Protein AF-A0A1H3YEF1-F1 (afdb_monomer_lite)

Structure (mmCIF, N/CA/C/O backbone):
data_AF-A0A1H3YEF1-F1
#
_entry.id   AF-A0A1H3YEF1-F1
#
loop_
_atom_site.group_PDB
_atom_site.id
_atom_site.type_symbol
_atom_site.label_atom_id
_atom_site.label_alt_id
_atom_site.label_comp_id
_atom_site.label_asym_id
_atom_site.label_entity_id
_atom_site.label_seq_id
_atom_site.pdbx_PDB_ins_code
_atom_site.Cartn_x
_atom_site.Cartn_y
_atom_site.Cartn_z
_atom_site.occupancy
_atom_site.B_iso_or_equiv
_atom_site.auth_seq_id
_atom_site.auth_comp_id
_a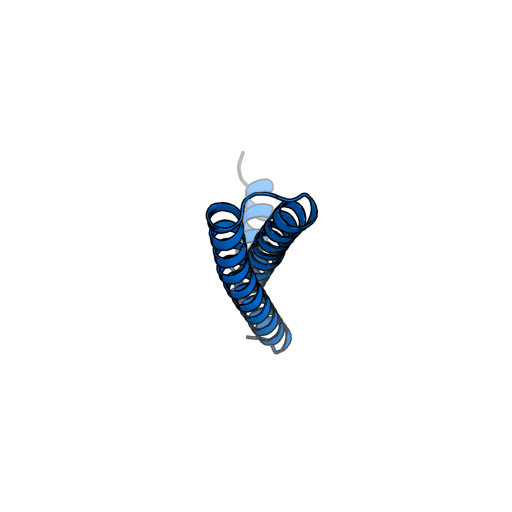tom_site.auth_asym_id
_atom_site.auth_atom_id
_atom_site.pdbx_PDB_model_num
ATOM 1 N N . MET A 1 1 ? -19.456 -2.278 18.943 1.00 61.88 1 MET A N 1
ATOM 2 C CA . MET A 1 1 ? -18.568 -1.550 18.002 1.00 61.88 1 MET A CA 1
ATOM 3 C C . MET A 1 1 ? -19.253 -0.265 17.575 1.00 61.88 1 MET A C 1
ATOM 5 O O . MET A 1 1 ? -20.400 -0.335 17.152 1.00 61.88 1 MET A O 1
ATOM 9 N N . THR A 1 2 ? -18.593 0.884 17.712 1.00 81.50 2 THR A N 1
ATOM 10 C CA . THR A 1 2 ? -19.165 2.192 17.353 1.00 81.50 2 THR A CA 1
ATOM 11 C C . THR A 1 2 ? -19.094 2.427 15.837 1.00 81.50 2 THR A C 1
ATOM 13 O O . THR A 1 2 ? -18.281 1.817 15.139 1.00 81.50 2 THR A O 1
ATOM 16 N N . LEU A 1 3 ? -19.939 3.318 15.303 1.00 83.38 3 LEU A N 1
ATOM 17 C CA . LEU A 1 3 ? -19.878 3.743 13.892 1.00 83.38 3 LEU A CA 1
ATOM 18 C C . LEU A 1 3 ? -18.484 4.274 13.522 1.00 83.38 3 LEU A C 1
ATOM 20 O O . LEU A 1 3 ? -17.955 3.931 12.466 1.00 83.38 3 LEU A O 1
ATOM 24 N N . GLY A 1 4 ? -17.854 5.023 14.433 1.00 83.62 4 GLY A N 1
ATOM 25 C CA . GLY A 1 4 ? -16.496 5.536 14.260 1.00 83.62 4 GLY A CA 1
ATOM 26 C C . GLY A 1 4 ? -15.439 4.435 14.130 1.00 83.62 4 GLY A C 1
ATOM 27 O O . GLY A 1 4 ? -14.602 4.504 13.233 1.00 83.62 4 GLY A O 1
ATOM 28 N N . SER A 1 5 ? -15.492 3.380 14.956 1.00 85.31 5 SER A N 1
ATOM 29 C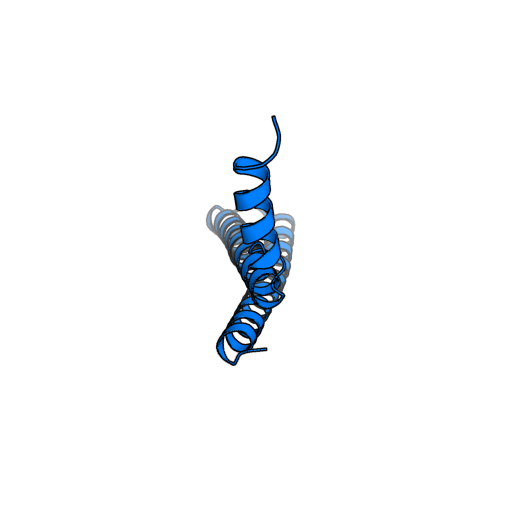 CA . SER A 1 5 ? -14.511 2.288 14.865 1.00 85.31 5 SER A CA 1
ATOM 30 C C . SER A 1 5 ? -14.679 1.463 13.587 1.00 85.31 5 SER A C 1
ATOM 32 O O . SER A 1 5 ? -13.690 1.037 12.992 1.00 85.31 5 SER A O 1
ATOM 34 N N . ARG A 1 6 ? -15.920 1.296 13.110 1.00 88.06 6 ARG A N 1
ATOM 35 C CA . ARG A 1 6 ? -16.199 0.667 11.811 1.00 88.06 6 ARG A CA 1
ATOM 36 C C . ARG A 1 6 ? -15.657 1.498 10.653 1.00 88.06 6 ARG A C 1
ATOM 38 O O . ARG A 1 6 ? -14.952 0.945 9.815 1.00 88.06 6 ARG A O 1
ATOM 45 N N . ALA A 1 7 ? -15.937 2.801 10.621 1.00 90.75 7 ALA A N 1
ATOM 46 C CA . ALA A 1 7 ? -15.425 3.705 9.590 1.00 90.75 7 ALA A CA 1
ATOM 47 C C . ALA A 1 7 ? -13.889 3.694 9.542 1.00 90.75 7 ALA A C 1
ATOM 49 O O . ALA A 1 7 ? -13.307 3.535 8.472 1.00 90.75 7 ALA A O 1
ATOM 50 N N . LEU A 1 8 ? -13.230 3.747 10.705 1.00 91.06 8 LEU A N 1
ATOM 51 C CA . LEU A 1 8 ? -11.774 3.639 10.800 1.00 91.06 8 LEU A CA 1
ATOM 52 C C . LEU A 1 8 ? -11.256 2.300 10.246 1.00 91.06 8 LEU A C 1
ATOM 54 O O . LEU A 1 8 ? -10.239 2.260 9.556 1.00 91.06 8 LEU A O 1
ATOM 58 N N . GLY A 1 9 ? -11.980 1.208 10.510 1.00 90.75 9 GLY A N 1
ATOM 59 C CA . GLY A 1 9 ? -11.682 -0.112 9.960 1.00 90.75 9 GLY A CA 1
ATOM 60 C C . GLY A 1 9 ? -11.751 -0.148 8.432 1.00 90.75 9 GLY A C 1
ATOM 61 O O . GLY A 1 9 ? -10.849 -0.708 7.810 1.00 90.75 9 GLY A O 1
ATOM 62 N N . TRP A 1 10 ? -12.769 0.479 7.832 1.00 95.44 10 TRP A N 1
ATOM 63 C CA . TRP A 1 10 ? -12.910 0.601 6.376 1.00 95.44 10 TRP A CA 1
ATOM 64 C C . TRP A 1 10 ? -11.794 1.437 5.753 1.00 95.44 10 TRP A C 1
ATOM 66 O O . TRP A 1 10 ? -11.191 1.003 4.775 1.00 95.44 10 TRP A O 1
ATOM 76 N N . VAL A 1 11 ? -11.467 2.591 6.344 1.00 96.00 11 VAL A N 1
ATOM 77 C CA . VAL A 1 11 ? -10.350 3.432 5.880 1.00 96.00 11 VAL A CA 1
ATOM 78 C C . VAL A 1 11 ? -9.030 2.666 5.969 1.00 96.00 11 VAL A C 1
ATOM 80 O O . VAL A 1 11 ? -8.248 2.674 5.022 1.00 96.00 11 VAL A O 1
ATOM 83 N N . GLY A 1 12 ? -8.802 1.939 7.067 1.00 93.94 12 GLY A N 1
ATOM 84 C CA . GLY A 1 12 ? -7.624 1.087 7.217 1.00 93.94 12 GLY A CA 1
ATOM 85 C C . GLY A 1 12 ? -7.536 0.007 6.137 1.00 93.94 12 GLY A C 1
ATOM 86 O O . GLY A 1 12 ? -6.479 -0.177 5.540 1.00 93.94 12 GLY A O 1
ATOM 87 N N . SER A 1 13 ? -8.646 -0.668 5.828 1.00 95.88 13 SER A N 1
ATOM 88 C CA . SER A 1 13 ? -8.703 -1.647 4.736 1.00 95.88 13 SER A CA 1
ATOM 89 C C . SER A 1 13 ? -8.447 -1.018 3.363 1.00 95.88 13 SER A C 1
ATOM 91 O O . SER A 1 13 ? -7.699 -1.588 2.573 1.00 95.88 13 SER A O 1
ATOM 93 N N . ALA A 1 14 ? -9.008 0.161 3.082 1.00 97.69 14 ALA A N 1
ATOM 94 C CA . ALA A 1 14 ? -8.783 0.869 1.822 1.00 97.69 14 ALA A CA 1
ATOM 95 C C . ALA A 1 14 ? -7.303 1.243 1.632 1.00 97.69 14 ALA A C 1
ATOM 97 O O . ALA A 1 14 ? -6.747 1.038 0.555 1.00 97.69 14 ALA A O 1
ATOM 98 N N . LEU A 1 15 ? -6.641 1.715 2.693 1.00 97.25 15 LEU A N 1
ATOM 99 C CA . LEU A 1 15 ? -5.207 2.019 2.682 1.00 97.25 15 LEU A CA 1
ATOM 100 C C . LEU A 1 15 ? -4.342 0.772 2.446 1.00 97.25 15 LEU A C 1
ATOM 102 O O . LEU A 1 15 ? -3.366 0.836 1.703 1.00 97.25 15 LEU A O 1
ATOM 106 N N . LEU A 1 16 ? -4.713 -0.374 3.023 1.00 97.25 16 LEU A N 1
ATOM 107 C CA . LEU A 1 16 ? -4.014 -1.640 2.773 1.00 97.25 16 LEU A CA 1
ATOM 108 C C . LEU A 1 16 ? -4.188 -2.121 1.326 1.00 97.25 16 LEU A C 1
ATOM 110 O O . LEU A 1 16 ? -3.228 -2.594 0.724 1.00 97.25 16 LEU A O 1
ATOM 114 N N . ILE A 1 17 ? -5.379 -1.959 0.744 1.00 98.06 17 ILE A N 1
ATOM 115 C CA . ILE A 1 17 ? -5.615 -2.269 -0.674 1.00 98.06 17 ILE A CA 1
ATOM 116 C C . ILE A 1 17 ? -4.759 -1.358 -1.558 1.00 98.06 17 ILE A C 1
ATOM 118 O O . ILE A 1 17 ? -4.069 -1.847 -2.451 1.00 98.06 17 ILE A O 1
ATOM 122 N N . ALA A 1 18 ? -4.743 -0.052 -1.281 1.00 97.88 18 ALA A N 1
ATOM 123 C CA . ALA A 1 18 ? -3.900 0.896 -2.005 1.00 97.88 18 ALA A CA 1
ATOM 124 C C . ALA A 1 18 ? -2.409 0.535 -1.894 1.00 97.88 18 ALA A C 1
ATOM 126 O O . ALA A 1 18 ? -1.693 0.570 -2.893 1.00 97.88 18 ALA A O 1
ATOM 127 N N . SER A 1 19 ? -1.955 0.117 -0.709 1.00 98.06 19 SER A N 1
ATOM 128 C CA . SER A 1 19 ? -0.591 -0.371 -0.483 1.00 98.06 19 SER A CA 1
ATOM 129 C C . SER A 1 19 ? -0.263 -1.602 -1.335 1.00 98.06 19 SER A C 1
ATOM 131 O O . SER A 1 19 ? 0.785 -1.645 -1.985 1.00 98.06 19 SER A O 1
ATOM 133 N N . ALA A 1 20 ? -1.175 -2.576 -1.400 1.00 97.88 20 ALA A N 1
ATOM 134 C CA . ALA A 1 20 ? -1.000 -3.777 -2.212 1.00 97.88 20 ALA A CA 1
ATOM 135 C C . ALA A 1 20 ? -0.911 -3.443 -3.710 1.00 97.88 20 ALA A C 1
ATOM 137 O O . ALA A 1 20 ? 0.004 -3.905 -4.391 1.00 97.88 20 ALA A O 1
ATOM 138 N N . VAL A 1 21 ? -1.806 -2.587 -4.213 1.00 98.38 21 VAL A N 1
ATOM 139 C CA . VAL A 1 21 ? -1.789 -2.135 -5.615 1.00 98.38 21 VAL A CA 1
ATOM 140 C C . VAL A 1 21 ? -0.500 -1.374 -5.934 1.00 98.38 21 VAL A C 1
ATOM 142 O O . VAL A 1 21 ? 0.144 -1.662 -6.941 1.00 98.38 21 VAL A O 1
ATOM 145 N N . ALA A 1 22 ? -0.080 -0.453 -5.063 1.00 97.94 22 ALA A N 1
ATOM 146 C CA . ALA A 1 22 ? 1.166 0.291 -5.229 1.00 97.94 22 ALA A CA 1
ATOM 147 C C . ALA A 1 22 ? 2.396 -0.633 -5.228 1.00 97.94 22 ALA A C 1
ATOM 149 O O . ALA A 1 22 ? 3.324 -0.417 -6.004 1.00 97.94 22 ALA A O 1
ATOM 150 N N . THR A 1 23 ? 2.381 -1.699 -4.421 1.00 98.25 23 THR A N 1
ATOM 151 C CA . THR A 1 23 ? 3.446 -2.714 -4.400 1.00 98.25 23 THR A CA 1
ATOM 152 C C . THR A 1 23 ? 3.514 -3.474 -5.720 1.00 98.25 23 THR A C 1
ATOM 154 O O . THR A 1 23 ? 4.587 -3.570 -6.312 1.00 98.25 23 THR A O 1
ATOM 157 N N . LEU A 1 24 ? 2.377 -3.978 -6.213 1.00 98.44 24 LEU A N 1
ATOM 158 C CA . LEU A 1 24 ? 2.314 -4.684 -7.498 1.00 98.44 24 LEU A CA 1
ATOM 159 C C . LEU A 1 24 ? 2.781 -3.787 -8.649 1.00 98.44 24 LEU A C 1
ATOM 161 O O . LEU A 1 24 ? 3.544 -4.223 -9.512 1.00 98.44 24 LEU A O 1
ATOM 165 N N . TRP A 1 25 ? 2.382 -2.515 -8.625 1.00 98.06 25 TRP A N 1
ATOM 166 C CA . TRP A 1 25 ? 2.843 -1.528 -9.592 1.00 98.06 25 TRP A CA 1
ATOM 167 C C . TRP A 1 25 ? 4.353 -1.271 -9.494 1.00 98.06 25 TRP A C 1
ATOM 169 O O . TRP A 1 25 ? 5.041 -1.264 -10.512 1.00 98.06 25 TRP A O 1
ATOM 179 N N . GLY A 1 26 ? 4.894 -1.133 -8.281 1.00 97.50 26 GLY A N 1
ATOM 180 C CA . GLY A 1 26 ? 6.333 -1.007 -8.050 1.00 97.50 26 GLY A CA 1
ATOM 181 C C . GLY A 1 26 ? 7.122 -2.192 -8.613 1.00 97.50 26 GLY A C 1
ATOM 182 O O . GLY A 1 26 ? 8.134 -1.992 -9.282 1.00 97.50 26 GLY A O 1
ATOM 183 N N . VAL A 1 27 ? 6.628 -3.422 -8.431 1.00 98.19 27 VAL A N 1
ATOM 184 C CA . VAL A 1 27 ? 7.237 -4.633 -9.013 1.00 98.19 27 VAL A CA 1
ATOM 185 C C . VAL A 1 27 ? 7.221 -4.583 -10.543 1.00 98.19 27 VAL A C 1
ATOM 187 O O . VAL A 1 27 ? 8.244 -4.863 -11.168 1.00 98.19 27 VAL A O 1
ATOM 190 N N . ALA A 1 28 ? 6.107 -4.174 -11.155 1.00 97.88 28 ALA A N 1
ATOM 191 C CA . ALA A 1 28 ? 6.025 -4.013 -12.607 1.00 97.88 28 ALA A CA 1
ATOM 192 C C . ALA A 1 28 ? 7.027 -2.966 -13.130 1.00 97.88 28 ALA A C 1
ATOM 194 O O . ALA A 1 28 ? 7.706 -3.205 -14.130 1.00 97.88 28 ALA A O 1
ATOM 195 N N . LEU A 1 29 ? 7.184 -1.837 -12.428 1.00 97.12 29 LEU A N 1
ATOM 196 C CA . LEU A 1 29 ? 8.171 -0.808 -12.767 1.00 97.12 29 LEU A CA 1
ATOM 197 C C . LEU A 1 29 ? 9.610 -1.324 -12.655 1.00 97.12 29 LEU A C 1
ATOM 199 O O . LEU A 1 29 ? 10.428 -1.014 -13.518 1.00 97.12 29 LEU A O 1
ATOM 203 N N . VAL A 1 30 ? 9.921 -2.132 -11.638 1.00 97.38 30 VAL A N 1
ATOM 204 C CA . VAL A 1 30 ? 11.239 -2.775 -11.499 1.00 97.38 30 VAL A CA 1
ATOM 205 C C . VAL A 1 30 ? 11.486 -3.772 -12.632 1.00 97.38 30 VAL A C 1
ATOM 207 O O . VAL A 1 30 ? 12.564 -3.769 -13.221 1.00 97.38 30 VAL A O 1
ATOM 210 N N . GLY A 1 31 ? 10.485 -4.573 -13.002 1.00 97.50 31 GLY A N 1
ATOM 211 C CA . GLY A 1 31 ? 10.575 -5.445 -14.175 1.00 97.50 31 GLY A CA 1
ATOM 212 C C . GLY A 1 31 ? 10.857 -4.651 -15.454 1.00 97.50 31 GLY A C 1
ATOM 213 O O . GLY A 1 31 ? 11.723 -5.020 -16.247 1.00 97.50 31 GLY A O 1
ATOM 214 N N . TRP A 1 32 ? 10.198 -3.501 -15.616 1.00 95.94 32 TRP A N 1
ATOM 215 C CA . TRP A 1 32 ? 10.425 -2.611 -16.752 1.00 95.94 32 TRP A CA 1
ATOM 216 C C . TRP A 1 32 ? 11.827 -1.980 -16.754 1.00 95.94 32 TRP A C 1
ATOM 218 O O . TRP A 1 32 ? 12.460 -1.885 -17.808 1.00 95.94 32 TRP A O 1
ATOM 228 N N . LEU A 1 33 ? 12.333 -1.603 -15.576 1.00 96.25 33 LEU A N 1
ATOM 229 C CA . LEU A 1 33 ? 13.703 -1.134 -15.347 1.00 96.25 33 LEU A CA 1
ATOM 230 C C . LEU A 1 33 ? 14.746 -2.166 -15.784 1.00 96.25 33 LEU A C 1
ATOM 232 O O . LEU A 1 33 ? 15.732 -1.796 -16.417 1.00 96.25 33 LEU A O 1
ATOM 236 N N . ILE A 1 34 ? 14.517 -3.443 -15.476 1.00 97.06 34 ILE A N 1
ATOM 237 C CA . ILE A 1 34 ? 15.412 -4.542 -15.861 1.00 97.06 34 ILE A CA 1
ATOM 238 C C . ILE A 1 34 ? 15.345 -4.786 -17.374 1.00 97.06 34 ILE A C 1
ATOM 240 O O . ILE A 1 34 ? 16.379 -4.981 -18.005 1.00 97.06 34 ILE A O 1
ATOM 244 N N . TRP A 1 35 ? 14.148 -4.741 -17.965 1.00 97.12 35 TRP A N 1
ATOM 245 C CA . TRP A 1 35 ? 13.949 -5.070 -19.380 1.00 97.12 35 TRP A CA 1
ATOM 246 C C . TRP A 1 35 ? 14.470 -3.997 -20.346 1.00 97.12 35 TRP A C 1
ATOM 248 O O . TRP A 1 35 ? 15.122 -4.314 -21.335 1.00 97.12 35 TRP A O 1
ATOM 258 N N . VAL A 1 36 ? 14.171 -2.719 -20.083 1.00 95.50 36 VAL A N 1
ATOM 259 C CA . VAL A 1 36 ? 14.462 -1.598 -21.010 1.00 95.50 36 VAL A CA 1
ATOM 260 C C . VAL A 1 36 ? 15.598 -0.708 -20.493 1.00 95.50 36 VAL A C 1
ATOM 262 O O . VAL A 1 36 ? 15.968 0.276 -21.130 1.00 95.50 36 VAL A O 1
ATOM 265 N N . GLY A 1 37 ? 16.148 -1.026 -19.325 1.00 93.06 37 GLY A N 1
ATOM 266 C CA . GLY A 1 37 ? 17.225 -0.279 -18.696 1.00 93.06 37 GLY A CA 1
ATOM 267 C C . GLY A 1 37 ? 16.760 0.916 -17.850 1.00 93.06 37 GLY A C 1
ATOM 268 O O . GLY A 1 37 ? 15.621 1.405 -17.968 1.00 93.06 37 GLY A O 1
ATOM 269 N N . PRO A 1 38 ? 17.651 1.408 -16.973 1.00 95.31 38 PRO A N 1
ATOM 270 C CA . PRO A 1 38 ? 17.336 2.467 -16.033 1.00 95.31 38 PRO A CA 1
ATOM 271 C C . PRO A 1 38 ? 17.360 3.852 -16.672 1.00 95.31 38 PRO A C 1
ATOM 273 O O . PRO A 1 38 ? 18.312 4.250 -17.335 1.00 95.31 38 PRO A O 1
ATOM 276 N N . THR A 1 39 ? 16.313 4.624 -16.394 1.00 96.81 39 THR A N 1
ATOM 277 C CA . THR A 1 39 ? 16.284 6.076 -16.599 1.00 96.81 39 THR A CA 1
ATOM 278 C C . THR A 1 39 ? 15.890 6.745 -15.290 1.00 96.81 39 THR A C 1
ATOM 280 O O . THR A 1 39 ? 15.186 6.140 -14.477 1.00 96.81 39 THR A O 1
ATOM 283 N N . ALA A 1 40 ? 16.306 7.999 -15.088 1.00 96.06 40 ALA A N 1
ATOM 284 C CA . ALA A 1 40 ? 16.000 8.742 -13.865 1.00 96.06 40 ALA A CA 1
ATOM 285 C C . ALA A 1 40 ? 14.494 8.718 -13.545 1.00 96.06 40 ALA A C 1
ATOM 287 O O . ALA A 1 40 ? 14.101 8.391 -12.430 1.00 96.06 40 ALA A O 1
ATOM 288 N N . THR A 1 41 ? 13.637 8.950 -14.544 1.00 96.19 41 THR A N 1
ATOM 289 C CA . THR A 1 41 ? 12.178 8.936 -14.374 1.00 96.19 41 THR A CA 1
ATOM 290 C C . THR A 1 41 ? 11.641 7.570 -13.949 1.00 96.19 41 THR A C 1
ATOM 292 O O . THR A 1 41 ? 10.785 7.506 -13.073 1.00 96.19 41 THR A O 1
ATOM 295 N N . ARG A 1 42 ? 12.144 6.468 -14.525 1.00 92.50 42 ARG A N 1
ATOM 296 C CA . ARG A 1 42 ? 11.694 5.108 -14.173 1.00 92.50 42 ARG A CA 1
ATOM 297 C C . ARG A 1 42 ? 12.117 4.723 -12.759 1.00 92.50 42 ARG A C 1
ATOM 299 O O . ARG A 1 42 ? 11.309 4.177 -12.013 1.00 92.50 42 ARG A O 1
ATOM 306 N N . VAL A 1 43 ? 13.355 5.051 -12.383 1.00 96.94 43 VAL A N 1
ATOM 307 C CA . VAL A 1 43 ? 13.860 4.833 -11.019 1.00 96.94 43 VAL A CA 1
ATOM 308 C C . VAL A 1 43 ? 13.021 5.628 -10.021 1.00 96.94 43 VAL A C 1
ATOM 310 O O . VAL A 1 43 ? 12.521 5.059 -9.054 1.00 96.94 43 VAL A O 1
ATOM 313 N N . MET A 1 44 ? 12.790 6.917 -10.285 1.00 98.06 44 MET A N 1
ATOM 314 C CA . MET A 1 44 ? 11.968 7.762 -9.417 1.00 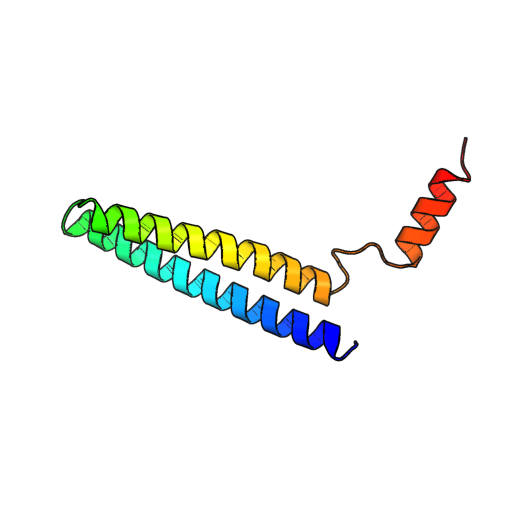98.06 44 MET A CA 1
ATOM 315 C C . MET A 1 44 ? 10.529 7.254 -9.309 1.00 98.06 44 MET A C 1
ATOM 317 O O . MET A 1 44 ? 9.985 7.215 -8.210 1.00 98.06 44 MET A O 1
ATOM 321 N N . ALA A 1 45 ? 9.922 6.804 -10.410 1.00 96.56 45 ALA A N 1
ATOM 322 C CA . ALA A 1 45 ? 8.582 6.226 -10.385 1.00 96.56 45 ALA A CA 1
ATOM 323 C C . ALA A 1 45 ? 8.513 4.966 -9.504 1.00 96.56 45 ALA A C 1
ATOM 325 O O . ALA A 1 45 ? 7.579 4.828 -8.715 1.00 96.56 45 ALA A O 1
ATOM 326 N N . ALA A 1 46 ? 9.510 4.076 -9.592 1.00 96.56 46 ALA A N 1
ATOM 327 C CA . ALA A 1 46 ? 9.575 2.880 -8.752 1.00 96.56 46 ALA A CA 1
ATOM 328 C C . ALA A 1 46 ? 9.729 3.247 -7.267 1.00 96.56 46 ALA A C 1
ATOM 330 O O . ALA A 1 46 ? 8.995 2.730 -6.426 1.00 96.56 46 ALA A O 1
ATOM 331 N N . LEU A 1 47 ? 10.620 4.191 -6.944 1.00 97.75 47 LEU A N 1
ATOM 332 C CA . LEU A 1 47 ? 10.816 4.675 -5.574 1.00 97.75 47 LEU A CA 1
ATOM 333 C C . LEU A 1 47 ? 9.540 5.293 -4.992 1.00 97.75 47 LEU A C 1
ATOM 335 O O . LEU A 1 47 ? 9.175 4.988 -3.859 1.00 97.75 47 LEU A O 1
ATOM 339 N N . VAL A 1 48 ? 8.833 6.117 -5.769 1.00 98.00 48 VAL A N 1
ATOM 340 C CA . VAL A 1 48 ? 7.557 6.717 -5.351 1.00 98.00 48 VAL A CA 1
ATOM 341 C C . VAL A 1 48 ? 6.495 5.642 -5.128 1.00 98.00 48 VAL A C 1
ATOM 343 O O . VAL A 1 48 ? 5.791 5.697 -4.121 1.00 98.00 48 VAL A O 1
ATOM 346 N N . ALA A 1 49 ? 6.398 4.643 -6.011 1.00 97.75 49 ALA A N 1
ATOM 347 C CA . ALA A 1 49 ? 5.444 3.545 -5.858 1.00 97.75 49 ALA A CA 1
ATOM 348 C C . ALA A 1 49 ? 5.682 2.761 -4.556 1.00 97.75 49 ALA A C 1
ATOM 350 O O . ALA A 1 49 ? 4.743 2.547 -3.788 1.00 97.75 49 ALA A O 1
ATOM 351 N N . PHE A 1 50 ? 6.933 2.402 -4.252 1.00 97.88 50 PHE A N 1
ATOM 352 C CA . PHE A 1 50 ? 7.260 1.707 -3.004 1.00 97.88 50 PHE A CA 1
ATOM 353 C C . PHE A 1 50 ? 7.121 2.603 -1.768 1.00 97.88 50 PHE A C 1
ATOM 355 O O . PHE A 1 50 ? 6.627 2.143 -0.741 1.00 97.88 50 PHE A O 1
ATOM 362 N N . GLY A 1 51 ? 7.478 3.886 -1.859 1.00 97.75 51 GLY A N 1
ATOM 363 C CA . GLY A 1 51 ? 7.252 4.851 -0.780 1.00 97.75 51 GLY A CA 1
ATOM 364 C C . GLY A 1 51 ? 5.766 4.996 -0.441 1.00 97.75 51 GLY A C 1
ATOM 365 O O . GLY A 1 51 ? 5.384 4.920 0.728 1.00 97.75 51 GLY A O 1
ATOM 366 N N . ALA A 1 52 ? 4.913 5.116 -1.462 1.00 97.06 52 ALA A N 1
ATOM 367 C CA . ALA A 1 52 ? 3.463 5.141 -1.304 1.00 97.06 52 ALA A CA 1
ATOM 368 C C . ALA A 1 52 ? 2.930 3.823 -0.720 1.00 97.06 52 ALA A C 1
ATOM 370 O O . ALA A 1 52 ? 2.085 3.852 0.176 1.00 97.06 52 ALA A O 1
ATOM 371 N N . ALA A 1 53 ? 3.454 2.677 -1.169 1.00 97.56 53 ALA A N 1
ATOM 372 C CA . ALA A 1 53 ? 3.080 1.372 -0.638 1.00 97.56 53 ALA A CA 1
ATOM 373 C C . ALA A 1 53 ? 3.390 1.250 0.860 1.00 97.56 53 ALA A C 1
ATOM 375 O O . ALA A 1 53 ? 2.521 0.845 1.634 1.00 97.56 53 ALA A O 1
ATOM 376 N N . ILE A 1 54 ? 4.592 1.647 1.284 1.00 97.69 54 ILE A N 1
ATOM 377 C CA . ILE A 1 54 ? 5.013 1.611 2.690 1.00 97.69 54 ILE A CA 1
ATOM 378 C C . ILE A 1 54 ? 4.170 2.574 3.529 1.00 97.69 54 ILE A C 1
ATOM 380 O O . ILE A 1 54 ? 3.635 2.170 4.562 1.00 97.69 54 ILE A O 1
ATOM 384 N N . GLY A 1 55 ? 4.008 3.820 3.073 1.00 96.88 55 GLY A N 1
ATOM 385 C CA . GLY A 1 55 ? 3.228 4.836 3.780 1.00 96.88 55 GLY A CA 1
ATOM 386 C C . GLY A 1 55 ? 1.778 4.401 3.984 1.00 96.88 55 GLY A C 1
ATOM 387 O O . GLY A 1 55 ? 1.309 4.308 5.118 1.00 96.88 55 GLY A O 1
ATOM 388 N N . ALA A 1 56 ? 1.086 4.040 2.899 1.00 96.25 56 ALA A N 1
ATOM 389 C CA . ALA A 1 56 ? -0.295 3.569 2.970 1.00 96.25 56 ALA A CA 1
ATOM 390 C C . ALA A 1 56 ? -0.420 2.264 3.776 1.00 96.25 56 ALA A C 1
ATOM 392 O O . ALA A 1 56 ? -1.359 2.111 4.557 1.00 96.25 56 ALA A O 1
ATOM 393 N N . GLY A 1 57 ? 0.539 1.345 3.641 1.00 95.62 57 GLY A N 1
ATOM 394 C CA . GLY A 1 57 ? 0.536 0.057 4.333 1.00 95.62 57 GLY A CA 1
ATOM 395 C C . GLY A 1 57 ? 0.646 0.208 5.848 1.00 95.62 57 GLY A C 1
ATOM 396 O O . GLY A 1 57 ? -0.174 -0.336 6.589 1.00 95.62 57 GLY A O 1
ATOM 397 N N . LEU A 1 58 ? 1.612 1.007 6.314 1.00 94.56 58 LEU A N 1
ATOM 398 C CA . LEU A 1 58 ? 1.800 1.300 7.736 1.00 94.56 58 LEU A CA 1
ATOM 399 C C . LEU A 1 58 ? 0.591 2.034 8.320 1.00 94.56 58 LEU A C 1
ATOM 401 O O . LEU A 1 58 ? 0.056 1.610 9.347 1.00 94.56 58 LEU A O 1
ATOM 405 N N . THR A 1 59 ? 0.109 3.091 7.659 1.00 94.62 59 THR A N 1
ATOM 406 C CA . THR A 1 59 ? -1.066 3.836 8.134 1.00 94.62 59 THR A CA 1
ATOM 407 C C . THR A 1 59 ? -2.316 2.953 8.166 1.00 94.62 59 THR A C 1
ATOM 409 O O . THR A 1 59 ? -3.046 2.950 9.160 1.00 94.62 59 THR A O 1
ATOM 412 N N . GLY A 1 60 ? -2.538 2.139 7.131 1.00 93.62 60 GLY A N 1
ATOM 413 C CA . GLY A 1 60 ? -3.653 1.196 7.066 1.00 93.62 60 GLY A CA 1
ATOM 414 C C . GLY A 1 60 ? -3.605 0.143 8.175 1.00 93.62 60 GLY A C 1
ATOM 415 O O . GLY A 1 60 ? -4.616 -0.110 8.837 1.00 93.62 60 GLY A O 1
ATOM 416 N N . ALA A 1 61 ? -2.421 -0.415 8.450 1.00 92.25 61 ALA A N 1
ATOM 417 C CA . ALA A 1 61 ? -2.211 -1.369 9.537 1.00 92.25 61 ALA A CA 1
ATOM 418 C C . ALA A 1 61 ? -2.504 -0.749 10.914 1.00 92.25 61 ALA A C 1
ATOM 420 O O . ALA A 1 61 ? -3.173 -1.371 11.744 1.00 92.25 61 ALA A O 1
ATOM 421 N N . VAL A 1 62 ? -2.065 0.492 11.145 1.00 92.06 62 VAL A N 1
ATOM 422 C CA . VAL A 1 62 ? -2.364 1.244 12.373 1.00 92.06 62 VAL A CA 1
ATOM 423 C C . VAL A 1 62 ? -3.868 1.472 12.519 1.00 92.06 62 VAL A C 1
ATOM 425 O O . VAL A 1 62 ? -4.432 1.211 13.581 1.00 92.06 62 VAL A O 1
ATOM 428 N N . PHE A 1 63 ? -4.559 1.887 11.458 1.00 90.50 63 PHE A N 1
ATOM 429 C CA . PHE A 1 63 ? -6.004 2.126 11.513 1.00 90.50 63 PHE A CA 1
ATOM 430 C C . PHE A 1 63 ? -6.789 0.839 11.772 1.00 90.50 63 PHE A C 1
ATOM 432 O O . PHE A 1 63 ? -7.718 0.843 12.579 1.00 90.50 63 PHE A O 1
ATOM 439 N N . ARG A 1 64 ? -6.377 -0.287 11.175 1.00 91.00 64 ARG A N 1
ATOM 440 C CA . ARG A 1 64 ? -6.975 -1.606 11.431 1.00 91.00 64 ARG A CA 1
ATOM 441 C C . ARG A 1 64 ? -6.799 -2.056 12.875 1.00 91.00 64 ARG A C 1
ATOM 443 O O . ARG A 1 64 ? -7.767 -2.498 13.488 1.00 91.00 64 ARG A O 1
ATOM 450 N N . LYS A 1 65 ? -5.597 -1.910 13.432 1.00 86.25 65 LYS A N 1
ATOM 451 C CA . LYS A 1 65 ? -5.336 -2.250 14.837 1.00 86.25 65 LYS A CA 1
ATOM 452 C C . LYS A 1 65 ? -6.084 -1.321 15.799 1.00 86.25 65 LYS A C 1
ATOM 454 O O . LYS A 1 65 ? -6.672 -1.784 16.771 1.00 86.25 65 LYS A O 1
ATOM 459 N N . ARG A 1 66 ? -6.156 -0.019 15.502 1.00 85.62 66 ARG A N 1
ATOM 460 C CA . ARG A 1 66 ? -6.943 0.936 16.298 1.00 85.62 66 ARG A CA 1
ATOM 461 C C . ARG A 1 66 ? -8.440 0.625 16.246 1.00 85.62 66 ARG A C 1
AT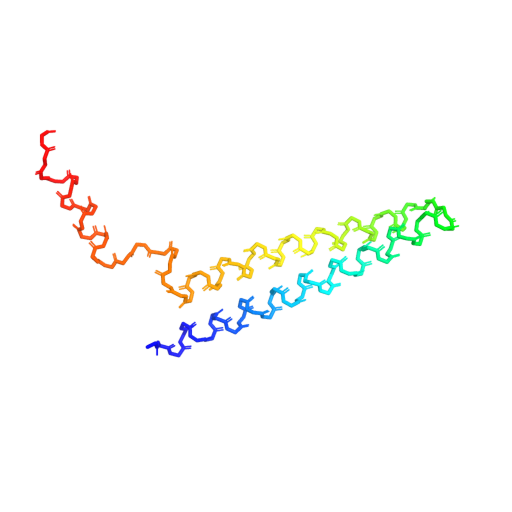OM 463 O O . ARG A 1 66 ? -9.093 0.649 17.281 1.00 85.62 66 ARG A O 1
ATOM 470 N N . ALA A 1 67 ? -8.977 0.277 15.077 1.00 86.50 67 ALA A N 1
ATOM 471 C CA . ALA A 1 67 ? -10.373 -0.133 14.920 1.00 86.50 67 ALA A CA 1
ATOM 472 C C . ALA A 1 67 ? -10.694 -1.442 15.664 1.00 86.50 67 ALA A C 1
ATOM 474 O O . ALA A 1 67 ? -11.804 -1.602 16.170 1.00 86.50 67 ALA A O 1
ATOM 475 N N . ALA A 1 68 ? -9.721 -2.356 15.737 1.00 83.75 68 ALA A N 1
ATOM 476 C CA . ALA A 1 68 ? -9.810 -3.607 16.486 1.00 83.75 68 ALA A CA 1
ATOM 477 C C . ALA A 1 68 ? -9.617 -3.435 18.005 1.00 83.75 68 ALA A C 1
ATOM 479 O O . ALA A 1 68 ? -9.807 -4.398 18.740 1.00 83.75 68 ALA A O 1
ATOM 480 N N . GLY A 1 69 ? -9.243 -2.240 18.476 1.00 77.44 69 GLY A N 1
ATOM 481 C CA . GLY A 1 69 ? -8.971 -1.986 19.891 1.00 77.44 69 GLY A CA 1
ATOM 482 C C . GLY A 1 69 ? -7.662 -2.601 20.398 1.00 77.44 69 GLY A C 1
ATOM 483 O O . GLY A 1 69 ? -7.512 -2.768 21.596 1.00 77.44 69 GLY A O 1
ATOM 484 N N . THR A 1 70 ? -6.720 -2.945 19.510 1.00 70.25 70 THR A N 1
ATOM 485 C CA . THR A 1 70 ? -5.453 -3.616 19.873 1.00 70.25 70 THR A CA 1
ATOM 486 C C . THR A 1 70 ? -4.250 -2.677 19.972 1.00 70.25 70 THR A C 1
ATOM 488 O O . THR A 1 70 ? -3.166 -3.113 20.343 1.00 70.25 70 THR A O 1
ATOM 491 N N . LEU A 1 71 ? -4.408 -1.400 19.604 1.00 59.78 71 LEU A N 1
ATOM 492 C CA . LEU A 1 71 ? -3.332 -0.395 19.631 1.00 59.78 71 LEU A CA 1
ATOM 493 C C . LEU A 1 71 ? -3.443 0.621 20.770 1.00 59.78 71 LEU A C 1
ATOM 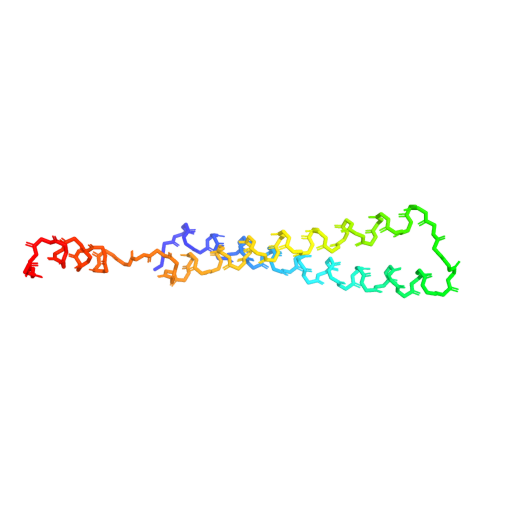495 O O . LEU A 1 71 ? -2.467 1.304 21.059 1.00 59.78 71 LEU A O 1
ATOM 499 N N . LEU A 1 72 ? -4.625 0.766 21.365 1.00 57.34 72 LEU A N 1
ATOM 500 C CA . LEU A 1 72 ? -4.840 1.634 22.517 1.00 57.34 72 LEU A CA 1
ATOM 501 C C . LEU A 1 72 ? -5.027 0.722 23.728 1.00 57.34 72 LEU A C 1
ATOM 503 O O . LEU A 1 72 ? -5.804 -0.228 23.602 1.00 57.34 72 LEU A O 1
ATOM 507 N N . PRO A 1 73 ? -4.334 0.971 24.855 1.00 56.25 73 PRO A N 1
ATOM 508 C CA . PRO A 1 73 ? -4.603 0.228 26.072 1.00 56.25 73 PRO A CA 1
ATOM 509 C C . PRO A 1 73 ? -6.094 0.374 26.377 1.00 56.25 73 PRO A C 1
ATOM 511 O O . PRO A 1 73 ? -6.648 1.472 26.267 1.00 56.25 73 PRO A O 1
ATOM 514 N N . SER A 1 74 ? -6.755 -0.739 26.682 1.00 59.12 74 SER A N 1
ATOM 515 C CA . SER A 1 74 ? -8.147 -0.693 27.121 1.00 59.12 74 SER A CA 1
ATOM 516 C C . SER A 1 74 ? -8.258 0.183 28.377 1.00 59.12 74 SER A C 1
ATOM 518 O O . SER A 1 74 ? -7.269 0.367 29.085 1.00 59.12 74 SER A O 1
ATOM 520 N N . ASP A 1 75 ? -9.438 0.716 28.711 1.00 58.16 75 ASP A N 1
ATOM 521 C CA . ASP A 1 75 ? -9.606 1.465 29.974 1.00 58.16 75 ASP A CA 1
ATOM 522 C C . ASP A 1 75 ? -9.176 0.624 31.193 1.00 58.16 75 ASP A C 1
ATOM 524 O O . ASP A 1 75 ? -8.703 1.157 32.196 1.00 58.16 75 ASP A O 1
ATOM 528 N N . VAL A 1 76 ? -9.258 -0.709 31.072 1.00 54.47 76 VAL A N 1
ATOM 529 C CA . VAL A 1 76 ? -8.709 -1.668 32.035 1.00 54.47 76 VAL A CA 1
ATOM 530 C C . VAL A 1 76 ? -7.182 -1.604 32.060 1.00 54.47 76 VAL A C 1
ATOM 532 O O . VAL A 1 76 ? -6.630 -1.404 33.137 1.00 54.47 76 VAL A O 1
ATOM 535 N N . ASP A 1 77 ? -6.498 -1.689 30.919 1.00 58.94 77 ASP A N 1
ATOM 536 C CA . ASP A 1 77 ? -5.031 -1.583 30.839 1.00 58.94 77 ASP A CA 1
ATOM 537 C C . ASP A 1 77 ? -4.516 -0.210 31.293 1.00 58.94 77 ASP A C 1
ATOM 539 O O . ASP A 1 77 ? -3.484 -0.128 31.953 1.00 58.94 77 ASP A O 1
ATOM 543 N N . LEU A 1 78 ? -5.251 0.871 31.002 1.00 60.94 78 LEU A N 1
ATOM 544 C CA . LEU A 1 78 ? -4.968 2.204 31.537 1.00 60.94 78 LEU A CA 1
ATOM 545 C C . LEU A 1 78 ? -5.125 2.208 33.058 1.00 60.94 78 LEU A C 1
ATOM 547 O O . LEU A 1 78 ? -4.229 2.665 33.760 1.00 60.94 78 LEU A O 1
ATOM 551 N N . SER A 1 79 ? -6.219 1.655 33.587 1.00 59.00 79 SER A N 1
ATOM 552 C CA . SER A 1 79 ? -6.453 1.599 35.033 1.00 59.00 79 SER A CA 1
ATOM 553 C C . SER A 1 79 ? -5.440 0.715 35.768 1.00 59.00 79 SER A C 1
ATOM 555 O O . SER A 1 79 ? -5.047 1.051 36.882 1.00 59.00 79 SER A O 1
ATOM 557 N N . VAL A 1 80 ? -4.982 -0.381 35.154 1.00 60.56 80 VAL A N 1
ATOM 558 C CA . VAL A 1 80 ? -3.945 -1.273 35.687 1.00 60.56 80 VAL A CA 1
ATOM 559 C C . VAL A 1 80 ? -2.570 -0.627 35.569 1.00 60.56 80 VAL A C 1
ATOM 561 O O . VAL A 1 80 ? -1.803 -0.720 36.514 1.00 60.56 80 VAL A O 1
ATOM 564 N N . GLY A 1 81 ? -2.262 0.090 34.488 1.00 60.84 81 GLY A N 1
ATOM 565 C CA . GLY A 1 81 ? -1.031 0.877 34.379 1.00 60.84 81 GLY A CA 1
ATOM 566 C C . GLY A 1 81 ? -0.967 2.006 35.414 1.00 60.84 81 GLY A C 1
ATOM 567 O O . GLY A 1 81 ? 0.046 2.168 36.090 1.00 60.84 81 GLY A O 1
ATOM 568 N N . PHE A 1 82 ? -2.073 2.733 35.614 1.00 62.16 82 PHE A N 1
ATOM 569 C CA . PHE A 1 82 ? -2.185 3.762 36.655 1.00 62.16 82 PHE A CA 1
ATOM 570 C C . PHE A 1 82 ? -2.107 3.169 38.069 1.00 62.16 82 PHE A C 1
ATOM 572 O O . PHE A 1 82 ? -1.403 3.713 38.915 1.00 62.16 82 PHE A O 1
ATOM 579 N N . ARG A 1 83 ? -2.782 2.042 38.337 1.00 60.03 83 ARG A N 1
ATOM 580 C CA . ARG A 1 83 ? -2.721 1.354 39.640 1.00 60.03 83 ARG A CA 1
ATOM 581 C C . ARG A 1 83 ? -1.375 0.681 39.891 1.00 60.03 83 ARG A C 1
ATOM 583 O O . ARG A 1 83 ? -0.890 0.727 41.011 1.00 60.03 83 ARG A O 1
ATOM 590 N N . GLY A 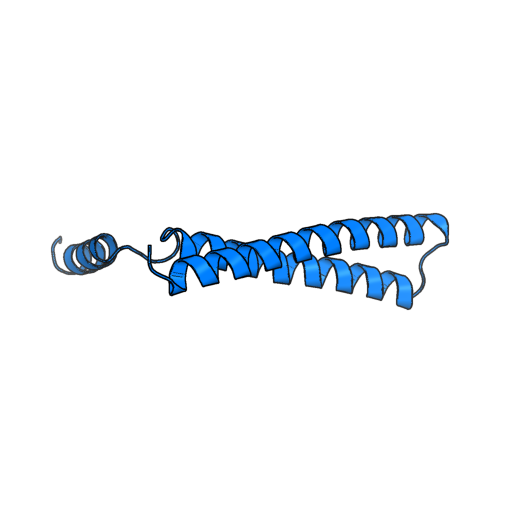1 84 ? -0.752 0.106 38.868 1.00 59.50 84 GLY A N 1
ATOM 591 C CA . GLY A 1 84 ? 0.582 -0.489 38.930 1.00 59.50 84 GLY A CA 1
ATOM 592 C C . GLY A 1 84 ? 1.666 0.553 39.200 1.00 59.50 84 GLY A C 1
ATOM 593 O O . GLY A 1 84 ? 2.598 0.272 39.940 1.00 59.50 84 GLY A O 1
ATOM 594 N N . GLY A 1 85 ? 1.495 1.781 38.695 1.00 59.78 85 GLY A N 1
ATOM 595 C CA . GLY A 1 85 ? 2.351 2.922 39.037 1.00 59.78 85 GLY A CA 1
ATOM 596 C C . GLY A 1 85 ? 2.076 3.552 40.410 1.00 59.78 85 GLY A C 1
ATOM 597 O O . GLY A 1 85 ? 2.914 4.299 40.900 1.00 59.78 85 GLY A O 1
ATOM 598 N N . GLN A 1 86 ? 0.927 3.270 41.038 1.00 59.44 86 GLN A N 1
ATOM 599 C CA . GLN A 1 86 ? 0.558 3.799 42.363 1.00 59.44 86 GLN A CA 1
ATOM 600 C C . GLN A 1 86 ? 0.620 2.761 43.499 1.00 59.44 86 GLN A C 1
ATOM 602 O O . GLN A 1 86 ? 0.459 3.137 44.657 1.00 59.44 86 GLN A O 1
ATOM 607 N N . GLY A 1 87 ? 0.815 1.471 43.202 1.00 61.03 87 GLY A N 1
ATOM 608 C CA . GLY A 1 87 ? 0.436 0.388 44.114 1.00 61.03 87 GLY A CA 1
ATOM 609 C C . GLY A 1 87 ? 1.449 -0.729 44.368 1.00 61.03 87 GLY A C 1
ATOM 610 O O . GLY A 1 87 ? 1.025 -1.769 44.864 1.00 61.03 87 GLY A O 1
ATOM 611 N N . GLY A 1 88 ? 2.744 -0.590 44.069 1.00 50.88 88 GLY A N 1
ATOM 612 C CA . GLY A 1 88 ? 3.660 -1.708 44.330 1.00 50.88 88 GLY A CA 1
ATOM 613 C C . GLY A 1 88 ? 5.151 -1.397 44.348 1.00 50.88 88 GLY A C 1
ATOM 614 O O . GLY A 1 88 ? 5.814 -1.675 43.355 1.00 50.88 88 GLY A O 1
ATOM 615 N N . LEU A 1 89 ? 5.613 -0.978 45.537 1.00 46.88 89 LEU A N 1
ATOM 616 C CA . LEU A 1 89 ? 6.994 -0.850 46.052 1.00 46.88 89 LEU A CA 1
ATOM 617 C C . LEU A 1 89 ? 7.816 0.358 45.579 1.00 46.88 89 LEU A C 1
ATOM 619 O O . LEU A 1 89 ? 8.329 0.350 44.442 1.00 46.88 89 LEU A O 1
#

Sequence (89 aa):
MTLGSRALGWVGSALLIASAVATLWGVALVGWLIWVGPTATRVMAALVAFGAAIGAGLTGAVFRKRAAGTLLPSDVDLSVGFRGGQGGL

Organism: NCBI:txid555874

Secondary structure (DSSP, 8-state):
--HHHHHHHHHHHHHHHHHHHHHHHHHHHHHHHHHH---HHHHHHHHHHHHHHHHHHHHHHHHHHHHTT-SS--HHHHHHHHHHHHS--

Foldseek 3Di:
DDPVLVVLLVLLVVLQVLLVVLVVVLVVLVVVCVVVHDDPVSVVSSVVSNVSSVVSNVSSVVSNCVSVVNNDQDVVSVVCVVCVVVPDD

pLDDT: mean 85.98, std 15.77, range [46.88, 98.44]

Radius of gyration: 20.24 Å; chains: 1; bounding box: 37×14×67 Å